Protein AF-A0A7X5IW02-F1 (afdb_monomer)

Radius of gyration: 23.58 Å; Cα contacts (8 Å, |Δi|>4): 132; chains: 1; bounding box: 41×39×92 Å

Structure (mmCIF, N/CA/C/O backbone):
data_AF-A0A7X5IW02-F1
#
_entry.id   AF-A0A7X5IW02-F1
#
loop_
_atom_site.group_PDB
_atom_sit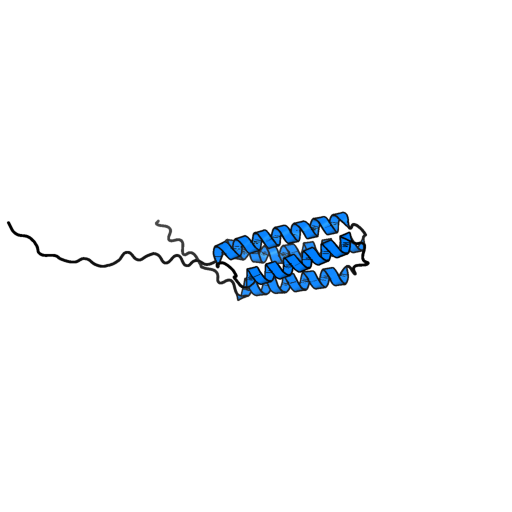e.id
_atom_site.type_symbol
_atom_site.label_atom_id
_atom_site.label_alt_id
_atom_site.label_comp_id
_atom_site.label_asym_id
_atom_site.label_entity_id
_atom_site.label_seq_id
_atom_site.pdbx_PDB_ins_code
_atom_site.Cartn_x
_atom_site.Cartn_y
_atom_site.Cartn_z
_atom_site.occupancy
_atom_site.B_iso_or_equiv
_atom_site.auth_seq_id
_atom_site.auth_comp_id
_atom_site.auth_asym_id
_atom_site.auth_atom_id
_atom_site.pdbx_PDB_model_num
ATOM 1 N N . MET A 1 1 ? -19.967 -9.561 74.157 1.00 39.22 1 MET A N 1
ATOM 2 C CA . MET A 1 1 ? -21.067 -10.229 73.426 1.00 39.22 1 MET A CA 1
ATOM 3 C C . MET A 1 1 ? -21.814 -9.209 72.571 1.00 39.22 1 MET A C 1
ATOM 5 O O . MET A 1 1 ? -22.031 -8.114 73.063 1.00 39.22 1 MET A O 1
ATOM 9 N N . GLY A 1 2 ? -22.220 -9.592 71.350 1.00 41.41 2 GLY A N 1
ATOM 10 C CA . GLY A 1 2 ? -23.232 -8.911 70.510 1.00 41.41 2 GLY A CA 1
ATOM 11 C C . GLY A 1 2 ? -22.7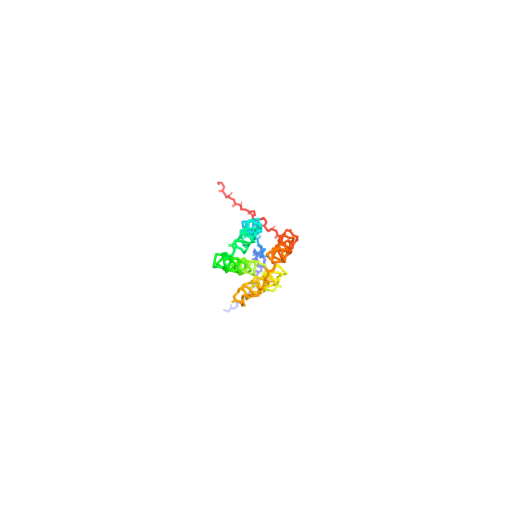00 -7.744 69.666 1.00 41.41 2 GLY A C 1
ATOM 12 O O . GLY A 1 2 ? -22.571 -6.642 70.170 1.00 41.41 2 GLY A O 1
ATOM 13 N N . GLN A 1 3 ? -22.176 -7.945 68.453 1.00 35.84 3 GLN A N 1
ATOM 14 C CA . GLN A 1 3 ? -22.863 -8.134 67.157 1.00 35.84 3 GLN A CA 1
ATOM 15 C C . GLN A 1 3 ? -23.890 -7.057 66.736 1.00 35.84 3 GLN A C 1
ATOM 17 O O . GLN A 1 3 ? -24.976 -6.975 67.291 1.00 35.84 3 GLN A O 1
ATOM 22 N N . SER A 1 4 ? -23.543 -6.404 65.613 1.00 38.25 4 SER A N 1
ATOM 23 C CA . SER A 1 4 ? -24.375 -6.014 64.456 1.00 38.25 4 SER A CA 1
ATOM 24 C C . SER A 1 4 ? -25.567 -5.071 64.639 1.00 38.25 4 SER A C 1
ATOM 26 O O . SER A 1 4 ? -26.572 -5.471 65.207 1.00 38.25 4 SER A O 1
ATOM 28 N N . LYS A 1 5 ? -25.574 -3.966 63.867 1.00 40.19 5 LYS A N 1
ATOM 29 C CA . LYS A 1 5 ? -26.400 -3.861 62.640 1.00 40.19 5 LYS A CA 1
ATOM 30 C C . LYS A 1 5 ? -25.779 -2.930 61.587 1.00 40.19 5 LYS A C 1
ATOM 32 O O . LYS A 1 5 ? -25.183 -1.905 61.887 1.00 40.19 5 LYS A O 1
ATOM 37 N N . LYS A 1 6 ? -25.934 -3.377 60.339 1.00 50.75 6 LYS A N 1
ATOM 38 C CA . LYS A 1 6 ? -25.425 -2.857 59.067 1.00 50.75 6 LYS A CA 1
ATOM 39 C C . LYS A 1 6 ? -26.186 -1.610 58.600 1.00 50.75 6 LYS A C 1
ATOM 41 O O . LYS A 1 6 ? -27.404 -1.569 58.722 1.00 50.75 6 LYS A O 1
ATOM 46 N N . SER A 1 7 ? -25.493 -0.712 57.907 1.00 39.56 7 SER A N 1
ATOM 47 C CA . SER A 1 7 ? -26.029 0.062 56.777 1.00 39.56 7 SER A CA 1
ATOM 48 C C . SER A 1 7 ? -24.812 0.534 55.970 1.00 39.56 7 SER A C 1
ATOM 50 O O . SER A 1 7 ? -23.960 1.235 56.493 1.00 39.56 7 SER A O 1
ATOM 52 N N . GLY A 1 8 ? -24.527 0.029 54.773 1.00 45.28 8 GLY A N 1
ATOM 53 C CA . GLY A 1 8 ? -25.436 0.073 53.638 1.00 45.28 8 GLY A CA 1
ATOM 54 C C . GLY A 1 8 ? -25.166 1.328 52.805 1.00 45.28 8 GLY A C 1
ATOM 55 O O . GLY A 1 8 ? -26.059 2.145 52.641 1.00 45.28 8 GLY A O 1
ATOM 56 N N . LYS A 1 9 ? -23.949 1.490 52.266 1.00 47.47 9 LYS A N 1
ATOM 57 C CA . LYS A 1 9 ? -23.706 2.387 51.126 1.00 47.47 9 LYS A CA 1
ATOM 58 C C . LYS A 1 9 ? -23.169 1.572 49.957 1.00 47.47 9 LYS A C 1
ATOM 60 O O . LYS A 1 9 ? -21.974 1.352 49.807 1.00 47.47 9 LYS A O 1
ATOM 65 N N . ARG A 1 10 ? -24.123 1.055 49.180 1.00 44.03 10 ARG A N 1
ATOM 66 C CA . ARG A 1 10 ? -23.941 0.729 47.765 1.00 44.03 10 ARG A CA 1
ATOM 67 C C . ARG A 1 10 ? -23.949 2.040 46.979 1.00 44.03 10 ARG A C 1
ATOM 69 O O . ARG A 1 10 ? -24.698 2.945 47.332 1.00 44.03 10 ARG A O 1
ATOM 76 N N . GLY A 1 11 ? -23.203 2.064 45.882 1.00 37.41 11 GLY A N 1
ATOM 77 C CA . GLY A 1 11 ? -23.214 3.142 44.895 1.00 37.41 11 GLY A CA 1
ATOM 78 C C . GLY A 1 11 ? -22.017 4.065 45.092 1.00 37.41 11 GLY A C 1
ATOM 79 O O . GLY A 1 11 ? -21.870 4.667 46.143 1.00 37.41 11 GLY A O 1
ATOM 80 N N . SER A 1 12 ? -21.094 4.201 44.154 1.00 39.12 12 SER A N 1
ATOM 81 C CA . SER A 1 12 ? -21.095 3.759 42.764 1.00 39.12 12 SER A CA 1
ATOM 82 C C . SER A 1 12 ? -19.659 3.909 42.281 1.00 39.12 12 SER A C 1
ATOM 84 O O . SER A 1 12 ? -19.201 5.028 42.059 1.00 39.12 12 SER A O 1
ATOM 86 N N . ILE A 1 13 ? -18.941 2.796 42.129 1.00 43.91 13 ILE A N 1
ATOM 87 C CA . ILE A 1 13 ? -17.766 2.778 41.260 1.00 43.91 13 ILE A CA 1
ATOM 88 C C . ILE A 1 13 ? -18.360 2.813 39.856 1.00 43.91 13 ILE A C 1
ATOM 90 O O . ILE A 1 13 ? -18.701 1.781 39.283 1.00 43.91 13 ILE A O 1
ATOM 94 N N . LEU A 1 14 ? -18.609 4.023 39.353 1.00 40.47 14 LEU A N 1
ATOM 95 C CA . LEU A 1 14 ? -18.754 4.235 37.926 1.00 40.47 14 LEU A CA 1
ATOM 96 C C . LEU A 1 14 ? -17.405 3.821 37.343 1.00 40.47 14 LEU A C 1
ATOM 98 O O . LEU A 1 14 ? -16.458 4.605 37.348 1.00 40.47 14 LEU A O 1
ATOM 102 N N . LEU A 1 15 ? -17.309 2.557 36.910 1.00 42.66 15 LEU A N 1
ATOM 103 C CA . LEU A 1 15 ? -16.383 2.177 35.857 1.00 42.66 15 LEU A CA 1
ATOM 104 C C . LEU A 1 15 ? -16.586 3.248 34.789 1.00 42.66 15 LEU A C 1
ATOM 106 O O . LEU A 1 15 ? -17.641 3.291 34.150 1.00 42.66 15 LEU A O 1
ATOM 110 N N . LYS A 1 16 ? -15.613 4.154 34.656 1.00 38.22 16 LYS A N 1
ATOM 111 C CA . LYS A 1 16 ? -15.424 4.889 33.416 1.00 38.22 16 LYS A CA 1
ATOM 112 C C . LYS A 1 16 ? -15.314 3.791 32.378 1.00 38.22 16 LYS A C 1
ATOM 114 O O . LYS A 1 16 ? -14.315 3.088 32.316 1.00 38.22 16 LYS A O 1
ATOM 119 N N . LYS A 1 17 ? -16.420 3.543 31.689 1.00 42.12 17 LYS A N 1
ATOM 120 C CA . LYS A 1 17 ? -16.462 2.678 30.532 1.00 42.12 17 LYS A CA 1
ATOM 121 C C . LYS A 1 17 ? -15.624 3.448 29.527 1.00 42.12 17 LYS A C 1
ATOM 123 O O . LYS A 1 17 ? -16.127 4.383 28.916 1.00 42.12 17 LYS A O 1
ATOM 128 N N . GLU A 1 18 ? -14.323 3.173 29.517 1.00 43.06 18 GLU A N 1
ATOM 129 C CA . GLU A 1 18 ? -13.427 3.594 28.455 1.00 43.06 18 GLU A CA 1
ATOM 130 C C . GLU A 1 18 ? -14.147 3.190 27.176 1.00 43.06 18 GLU A C 1
ATOM 132 O O . GLU A 1 18 ? -14.478 2.018 26.978 1.00 43.06 18 GLU A O 1
ATOM 137 N N . TRP A 1 19 ? -14.565 4.173 26.387 1.00 46.88 19 TRP A N 1
ATOM 138 C CA . TRP A 1 19 ? -15.088 3.889 25.065 1.00 46.88 19 TRP A CA 1
ATOM 139 C C . TRP A 1 19 ? -13.878 3.437 24.257 1.00 46.88 19 TRP A C 1
ATOM 141 O O . TRP A 1 19 ? -13.161 4.263 23.704 1.00 46.88 19 TRP A O 1
ATOM 151 N N . ALA A 1 20 ? -13.595 2.133 24.306 1.00 57.53 20 ALA A N 1
ATOM 152 C CA . ALA A 1 20 ? -12.613 1.494 23.452 1.00 57.53 20 ALA A CA 1
ATOM 153 C C . ALA A 1 20 ? -13.063 1.737 22.010 1.00 57.53 20 ALA A C 1
ATOM 155 O O . ALA A 1 20 ? -14.148 1.314 21.610 1.00 57.53 20 ALA A O 1
ATOM 156 N N . GLY A 1 21 ? -12.284 2.547 21.313 1.00 67.06 21 GLY A N 1
ATOM 157 C CA . GLY A 1 21 ? -12.556 3.046 19.979 1.00 67.06 21 GLY A CA 1
ATOM 158 C C . GLY A 1 21 ? -11.431 3.991 19.588 1.00 67.06 21 GLY A C 1
ATOM 159 O O . GLY A 1 21 ? -10.784 4.605 20.445 1.00 67.06 21 GLY A O 1
ATOM 160 N N . MET A 1 22 ? -11.165 4.067 18.298 1.00 81.56 22 MET A N 1
ATOM 161 C CA . MET A 1 22 ? -10.013 4.742 17.729 1.00 81.56 22 MET A CA 1
ATOM 162 C C . MET A 1 22 ? -10.018 6.243 18.013 1.00 81.56 22 MET A C 1
ATOM 164 O O . MET A 1 22 ? -11.005 6.953 17.788 1.00 81.56 22 MET A O 1
ATOM 168 N N . ARG A 1 23 ? -8.868 6.741 18.486 1.00 83.31 23 ARG A N 1
ATOM 169 C CA . ARG A 1 23 ? -8.665 8.170 18.746 1.00 83.31 23 ARG A CA 1
ATOM 170 C C . ARG A 1 23 ? -8.635 8.948 17.432 1.00 83.31 23 ARG A C 1
ATOM 172 O O . ARG A 1 23 ? -8.206 8.427 16.403 1.00 83.31 23 ARG A O 1
ATOM 179 N N . ALA A 1 24 ? -8.997 10.231 17.486 1.00 81.50 24 ALA A N 1
ATOM 180 C CA . ALA A 1 24 ? -8.983 11.122 16.321 1.00 81.50 24 ALA A CA 1
ATOM 181 C C . ALA A 1 24 ? -7.626 11.147 15.595 1.00 81.50 24 ALA A C 1
ATOM 183 O O . ALA A 1 24 ? -7.587 11.081 14.373 1.00 81.50 24 ALA A O 1
ATOM 184 N N . GLU A 1 25 ? -6.524 11.159 16.347 1.00 83.62 25 GLU A N 1
ATOM 185 C CA . GLU A 1 25 ? -5.167 11.128 15.789 1.00 83.62 25 GLU A CA 1
ATOM 186 C C . GLU A 1 25 ? -4.877 9.834 15.015 1.00 83.62 25 GLU A C 1
ATOM 188 O O . GLU A 1 25 ? -4.323 9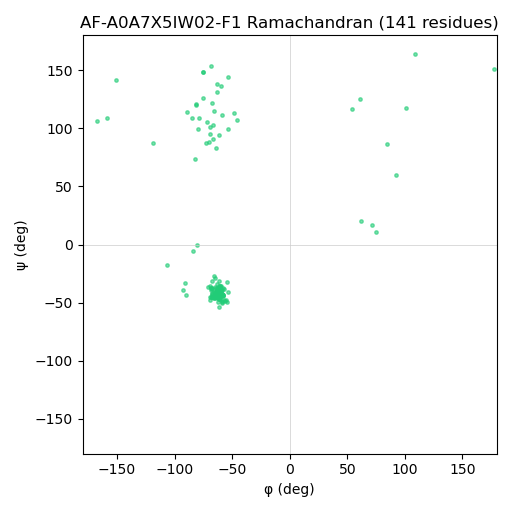.866 13.925 1.00 83.62 25 GLU A O 1
ATOM 193 N N . GLN A 1 26 ? -5.304 8.682 15.539 1.00 86.44 26 GLN A N 1
ATOM 194 C CA . GLN A 1 26 ? -5.118 7.401 14.855 1.00 86.44 26 GLN A CA 1
ATOM 195 C C . GLN A 1 26 ? -5.979 7.338 13.587 1.00 86.44 26 GLN A C 1
ATOM 197 O O . GLN A 1 26 ? -5.534 6.821 12.565 1.00 86.44 26 GLN A O 1
ATOM 202 N N . LYS A 1 27 ? -7.202 7.890 13.626 1.00 86.88 27 LYS A N 1
ATOM 203 C CA . LYS A 1 27 ? -8.041 8.028 12.427 1.00 86.88 27 LYS A CA 1
ATOM 204 C C . LYS A 1 27 ? -7.367 8.898 11.370 1.00 86.88 27 LYS A C 1
ATOM 206 O O . LYS A 1 27 ? -7.293 8.479 10.221 1.00 86.88 27 LYS A O 1
ATOM 211 N N . LYS A 1 28 ? -6.797 10.032 11.773 1.00 88.00 28 LYS A N 1
ATOM 212 C CA . LYS A 1 28 ? -6.030 10.903 10.880 1.00 88.00 28 LYS A CA 1
ATOM 213 C C . LYS A 1 28 ? -4.850 10.167 10.240 1.00 88.00 28 LYS A C 1
ATOM 215 O O . LYS A 1 28 ? -4.682 10.248 9.033 1.00 88.00 28 LYS A O 1
ATOM 220 N N . GLN A 1 29 ? -4.104 9.369 11.007 1.00 89.56 29 GLN A N 1
ATOM 221 C CA . GLN A 1 29 ? -3.015 8.538 10.470 1.00 89.56 29 GLN A CA 1
ATOM 222 C C . GLN A 1 29 ? -3.501 7.520 9.425 1.00 89.56 29 GLN A C 1
ATOM 224 O O . GLN A 1 29 ? -2.799 7.252 8.453 1.00 89.56 29 GLN A O 1
ATOM 229 N N . ALA A 1 30 ? -4.700 6.958 9.599 1.00 89.69 30 ALA A N 1
ATOM 230 C CA . ALA A 1 30 ? -5.296 6.040 8.629 1.00 89.69 30 ALA A CA 1
ATOM 231 C C . ALA A 1 30 ? -5.740 6.743 7.335 1.00 89.69 30 ALA A C 1
ATOM 233 O O . ALA A 1 30 ? -5.610 6.175 6.252 1.00 89.69 30 ALA A O 1
ATOM 234 N N . GLU A 1 31 ? -6.243 7.972 7.442 1.00 89.81 31 GLU A N 1
ATOM 235 C CA . GLU A 1 31 ? -6.611 8.813 6.296 1.00 89.81 31 GLU A CA 1
ATOM 236 C C . GLU A 1 31 ? -5.360 9.278 5.531 1.00 89.81 31 GLU A C 1
ATOM 238 O O . GLU A 1 31 ? -5.272 9.080 4.322 1.00 89.81 31 GLU A O 1
ATOM 243 N N . GLU A 1 32 ? -4.341 9.778 6.236 1.00 90.88 32 GLU A N 1
ATOM 244 C CA . GLU A 1 32 ? -3.057 10.197 5.650 1.00 90.88 32 GLU A CA 1
ATOM 245 C C . GLU A 1 32 ? -2.320 9.038 4.971 1.00 90.88 32 GLU A C 1
ATOM 247 O O . GLU A 1 32 ? -1.691 9.220 3.929 1.00 90.88 32 GLU A O 1
ATOM 252 N N . PHE A 1 33 ? -2.418 7.827 5.526 1.00 91.81 33 PHE A N 1
ATOM 253 C CA . PHE A 1 33 ? -1.902 6.628 4.874 1.00 91.81 33 PHE A CA 1
ATOM 254 C C . PHE A 1 33 ? -2.540 6.422 3.497 1.00 91.81 33 PHE A C 1
ATOM 256 O O . PHE A 1 33 ? -1.836 6.100 2.539 1.00 91.81 33 PHE A O 1
ATOM 263 N N . ALA A 1 34 ? -3.860 6.608 3.391 1.00 89.19 34 ALA A N 1
ATOM 264 C CA . ALA A 1 34 ? -4.561 6.424 2.131 1.00 89.19 34 ALA A CA 1
ATOM 265 C C . ALA A 1 34 ? -4.123 7.463 1.085 1.00 89.19 34 ALA A C 1
ATOM 267 O O . ALA A 1 34 ? -3.894 7.110 -0.068 1.00 89.19 34 ALA A O 1
ATOM 268 N N . GLU A 1 35 ? -3.937 8.718 1.497 1.00 89.56 35 GLU A N 1
ATOM 269 C CA . GLU A 1 35 ? -3.452 9.794 0.623 1.00 89.56 35 GLU A CA 1
ATOM 270 C C . GLU A 1 35 ? -2.006 9.563 0.161 1.00 89.56 35 GLU A C 1
ATOM 272 O O . GLU A 1 35 ? -1.696 9.686 -1.025 1.00 89.56 35 GLU A O 1
ATOM 277 N N . LEU A 1 36 ? -1.111 9.173 1.076 1.00 93.06 36 LEU A N 1
ATOM 278 C CA . LEU A 1 36 ? 0.292 8.908 0.753 1.00 93.06 36 LEU A CA 1
ATOM 279 C C . LEU A 1 36 ? 0.436 7.753 -0.245 1.00 93.06 36 LEU A C 1
ATOM 281 O O . LEU A 1 36 ? 1.234 7.825 -1.180 1.00 93.06 36 LEU A O 1
ATOM 285 N N . MET A 1 37 ? -0.337 6.684 -0.052 1.00 91.88 37 MET A N 1
ATOM 286 C CA . MET A 1 37 ? -0.247 5.487 -0.887 1.00 91.88 37 MET A CA 1
ATOM 287 C C . MET A 1 37 ? -0.666 5.732 -2.336 1.00 91.88 37 MET A C 1
ATOM 289 O O . MET A 1 37 ? -0.140 5.064 -3.221 1.00 91.88 37 MET A O 1
ATOM 293 N N . GLU A 1 38 ? -1.538 6.706 -2.606 1.00 90.75 38 GLU A N 1
ATOM 294 C CA . GLU A 1 38 ? -1.909 7.067 -3.978 1.00 90.75 38 GLU A CA 1
ATOM 295 C C . GLU A 1 38 ? -0.691 7.567 -4.771 1.00 90.75 38 GLU A C 1
ATOM 297 O O . GLU A 1 38 ? -0.457 7.135 -5.904 1.00 90.75 38 GLU A O 1
ATOM 302 N N . ALA A 1 39 ? 0.134 8.418 -4.152 1.00 93.00 39 ALA A N 1
ATOM 303 C CA . ALA A 1 39 ? 1.375 8.893 -4.756 1.00 93.00 39 ALA A CA 1
ATOM 304 C C . ALA A 1 39 ? 2.381 7.747 -4.951 1.00 93.00 39 ALA A C 1
ATOM 306 O O . ALA A 1 39 ? 2.969 7.612 -6.025 1.00 93.00 39 ALA A O 1
ATOM 307 N N . VAL A 1 40 ? 2.524 6.874 -3.949 1.00 94.81 40 VAL A N 1
ATOM 308 C CA . VAL A 1 40 ? 3.427 5.714 -4.022 1.00 94.81 40 VAL A CA 1
ATOM 309 C C . VAL A 1 40 ? 3.003 4.736 -5.126 1.00 94.81 40 VAL A C 1
ATOM 311 O O . VAL A 1 40 ? 3.854 4.195 -5.829 1.00 94.81 40 VAL A O 1
ATOM 314 N N . HIS A 1 41 ? 1.703 4.519 -5.346 1.00 94.38 41 HIS A N 1
ATOM 315 C CA . HIS A 1 41 ? 1.214 3.658 -6.435 1.00 94.38 41 HIS A CA 1
ATOM 316 C C . HIS A 1 41 ? 1.569 4.206 -7.815 1.00 94.38 41 HIS A C 1
ATOM 318 O O . HIS A 1 41 ? 1.913 3.430 -8.711 1.00 94.38 41 HIS A O 1
ATOM 324 N N . ASP A 1 42 ? 1.517 5.525 -7.992 1.00 94.50 42 ASP A N 1
ATOM 325 C CA . ASP A 1 42 ? 1.956 6.173 -9.229 1.00 94.50 42 ASP A CA 1
ATOM 326 C C . ASP A 1 42 ? 3.479 6.053 -9.422 1.00 94.50 42 ASP A C 1
ATOM 328 O O . ASP A 1 42 ? 3.946 5.795 -10.533 1.00 94.50 42 ASP A O 1
ATOM 332 N N . GLU A 1 43 ? 4.269 6.148 -8.348 1.00 95.94 43 GLU A N 1
ATOM 333 C CA . GLU A 1 43 ? 5.717 5.901 -8.397 1.00 95.94 43 GLU A CA 1
ATOM 334 C C . GLU A 1 43 ? 6.055 4.448 -8.752 1.00 95.94 43 GLU A C 1
ATOM 336 O O . GLU A 1 43 ? 6.901 4.218 -9.618 1.00 95.94 43 GLU A O 1
ATOM 341 N N . ILE A 1 44 ? 5.350 3.468 -8.174 1.00 95.06 44 ILE A N 1
ATOM 342 C CA . ILE A 1 44 ? 5.486 2.046 -8.533 1.00 95.06 44 ILE A CA 1
ATOM 343 C C . ILE A 1 44 ? 5.214 1.858 -10.024 1.00 95.06 44 ILE A C 1
ATOM 345 O O . ILE A 1 44 ? 5.991 1.211 -10.726 1.00 95.06 44 ILE A O 1
ATOM 349 N N . ARG A 1 45 ? 4.127 2.449 -10.529 1.00 94.88 45 ARG A N 1
ATOM 350 C CA . ARG A 1 45 ? 3.776 2.371 -11.947 1.00 94.88 45 ARG A CA 1
ATOM 351 C C . ARG A 1 45 ? 4.894 2.935 -12.829 1.00 94.88 45 ARG A C 1
ATOM 353 O O . ARG A 1 45 ? 5.301 2.265 -13.776 1.00 94.88 45 ARG A O 1
ATOM 360 N N . LYS A 1 46 ? 5.406 4.128 -12.511 1.00 95.44 46 LYS A N 1
ATOM 361 C CA . LYS A 1 46 ? 6.502 4.767 -13.260 1.00 95.44 46 LYS A CA 1
ATOM 362 C C . LYS A 1 46 ? 7.778 3.932 -13.230 1.00 95.44 46 LYS A C 1
ATOM 364 O O . LYS A 1 46 ? 8.420 3.789 -14.267 1.00 95.44 46 LYS A O 1
ATOM 369 N N . ALA A 1 47 ? 8.127 3.359 -12.080 1.00 95.00 47 ALA A N 1
ATOM 370 C CA . ALA A 1 47 ? 9.293 2.494 -11.942 1.00 95.00 47 ALA A CA 1
ATOM 371 C C . ALA A 1 47 ? 9.178 1.251 -12.843 1.00 95.00 47 ALA A C 1
ATOM 373 O O . ALA A 1 47 ? 10.115 0.932 -13.573 1.00 95.00 47 ALA A O 1
ATOM 374 N N . ILE A 1 48 ? 8.002 0.610 -12.892 1.00 92.94 48 ILE A N 1
ATOM 375 C CA . ILE A 1 48 ? 7.748 -0.531 -13.790 1.00 92.94 48 ILE A CA 1
ATOM 376 C C . ILE A 1 48 ? 7.843 -0.104 -15.264 1.00 92.94 48 ILE A C 1
ATOM 378 O O . ILE A 1 48 ? 8.494 -0.787 -16.053 1.00 92.94 48 ILE A O 1
ATOM 382 N N . GLU A 1 49 ? 7.238 1.027 -15.644 1.00 92.38 49 GLU A N 1
ATOM 383 C CA . GLU A 1 49 ? 7.287 1.561 -17.018 1.00 92.38 49 GLU A CA 1
ATOM 384 C C . GLU A 1 49 ? 8.723 1.892 -17.470 1.00 92.38 49 GLU A C 1
ATOM 386 O O . GLU A 1 49 ? 9.053 1.752 -18.648 1.00 92.38 49 GLU A O 1
ATOM 391 N N . GLN A 1 50 ? 9.589 2.291 -16.536 1.00 93.38 50 GLN A N 1
ATOM 392 C CA . GLN A 1 50 ? 11.009 2.571 -16.775 1.00 93.38 50 GLN A CA 1
ATOM 393 C C . GLN A 1 50 ? 11.893 1.313 -16.728 1.00 93.38 50 GLN A C 1
ATOM 395 O O . GLN A 1 50 ? 13.086 1.393 -17.020 1.00 93.38 50 GLN A O 1
ATOM 400 N N . GLY A 1 51 ? 11.328 0.155 -16.374 1.00 91.19 51 GLY A N 1
ATOM 401 C CA . GLY A 1 51 ? 12.070 -1.091 -16.184 1.00 91.19 51 GLY A CA 1
ATOM 402 C C . GLY A 1 51 ? 12.889 -1.141 -14.889 1.00 91.19 51 GLY A C 1
ATOM 403 O O . GLY A 1 51 ? 13.686 -2.063 -14.714 1.00 91.19 51 GLY A O 1
ATOM 404 N N . ASP A 1 52 ? 12.695 -0.192 -13.971 1.00 94.19 52 ASP A N 1
ATOM 405 C CA . ASP A 1 52 ? 13.321 -0.187 -12.648 1.00 94.19 52 ASP A CA 1
ATOM 406 C C . ASP A 1 52 ? 12.543 -1.087 -11.676 1.00 94.19 52 ASP A C 1
ATOM 408 O O . ASP A 1 52 ? 11.802 -0.652 -10.788 1.00 94.19 52 ASP A O 1
ATOM 412 N N . ILE A 1 53 ? 12.704 -2.393 -11.883 1.00 92.75 53 ILE A N 1
ATOM 413 C CA . ILE A 1 53 ? 12.023 -3.426 -11.099 1.00 92.75 53 ILE A CA 1
ATOM 414 C C . ILE A 1 53 ? 12.443 -3.389 -9.625 1.00 92.75 53 ILE A C 1
ATOM 416 O O . ILE A 1 53 ? 11.614 -3.638 -8.752 1.00 92.75 53 ILE A O 1
ATOM 420 N N . MET A 1 54 ? 13.698 -3.038 -9.336 1.00 94.00 54 MET A N 1
ATOM 421 C CA . MET A 1 54 ? 14.224 -2.984 -7.970 1.00 94.00 54 MET A CA 1
ATOM 422 C C . MET A 1 54 ? 13.543 -1.884 -7.151 1.00 94.00 54 MET A C 1
ATOM 424 O O . MET A 1 54 ? 13.099 -2.135 -6.026 1.00 94.00 54 MET A O 1
ATOM 428 N N . SER A 1 55 ? 13.409 -0.682 -7.719 1.00 95.19 55 SER A N 1
ATOM 429 C CA . SER A 1 55 ? 12.681 0.407 -7.064 1.00 95.19 55 SER A CA 1
ATOM 430 C C . SER A 1 55 ? 11.201 0.064 -6.901 1.00 95.19 55 SER A C 1
ATOM 432 O O . SER A 1 55 ? 10.654 0.236 -5.813 1.00 95.19 55 SER A O 1
ATOM 434 N N . ALA A 1 56 ? 10.563 -0.509 -7.929 1.00 95.19 56 ALA A N 1
ATOM 435 C CA . ALA A 1 56 ? 9.166 -0.939 -7.843 1.00 95.19 56 ALA A CA 1
ATOM 436 C C . ALA A 1 56 ? 8.938 -1.968 -6.719 1.00 95.19 56 ALA A C 1
ATOM 438 O O . ALA A 1 56 ? 7.988 -1.846 -5.947 1.00 95.19 56 ALA A O 1
ATOM 439 N N . GLN A 1 57 ? 9.822 -2.960 -6.592 1.00 94.25 57 GLN A N 1
ATOM 440 C CA . GLN A 1 57 ? 9.779 -3.964 -5.527 1.00 94.25 57 GLN A CA 1
ATOM 441 C C . GLN A 1 57 ? 9.971 -3.348 -4.139 1.00 94.25 57 GLN A C 1
ATOM 443 O O . GLN A 1 57 ? 9.221 -3.680 -3.224 1.00 94.25 57 GLN A O 1
ATOM 448 N N . THR A 1 58 ? 10.919 -2.420 -3.995 1.00 96.69 58 THR A N 1
ATOM 449 C CA . THR A 1 58 ? 11.178 -1.725 -2.723 1.00 96.69 58 THR A CA 1
ATOM 450 C C . THR A 1 58 ? 9.951 -0.932 -2.271 1.00 96.69 58 THR A C 1
ATOM 452 O O . THR A 1 58 ? 9.511 -1.058 -1.129 1.00 96.69 58 THR A O 1
ATOM 455 N N . LEU A 1 59 ? 9.338 -0.177 -3.187 1.00 96.69 59 LEU A N 1
ATOM 456 C CA . LEU A 1 59 ? 8.121 0.584 -2.902 1.00 96.69 59 LEU A CA 1
ATOM 457 C C . LEU A 1 59 ? 6.948 -0.335 -2.527 1.00 96.69 59 LEU A C 1
ATOM 459 O O . LEU A 1 59 ? 6.206 -0.031 -1.596 1.00 96.69 59 LEU A O 1
ATOM 463 N N . LEU A 1 60 ? 6.800 -1.487 -3.192 1.00 96.19 60 LEU A N 1
ATOM 464 C CA . LEU A 1 60 ? 5.786 -2.487 -2.839 1.00 96.19 60 LEU A CA 1
ATOM 465 C C . LEU A 1 60 ? 6.019 -3.081 -1.440 1.00 96.19 60 LEU A C 1
ATOM 467 O O . LEU A 1 60 ? 5.067 -3.236 -0.675 1.00 96.19 60 LEU A O 1
ATOM 471 N N . GLU A 1 61 ? 7.263 -3.385 -1.068 1.00 95.81 61 GLU A N 1
ATOM 472 C CA . GLU A 1 61 ? 7.583 -3.850 0.287 1.00 95.81 61 GLU A CA 1
ATOM 473 C C . GLU A 1 61 ? 7.211 -2.805 1.344 1.00 95.81 61 GLU A C 1
ATOM 475 O O . GLU A 1 61 ? 6.634 -3.142 2.382 1.00 95.81 61 GLU A O 1
ATOM 480 N N . ASP A 1 62 ? 7.497 -1.532 1.081 1.00 95.00 62 ASP A N 1
ATOM 481 C CA . ASP A 1 62 ? 7.163 -0.442 1.995 1.00 95.00 62 ASP A CA 1
ATOM 482 C C . ASP A 1 62 ? 5.647 -0.206 2.075 1.00 95.00 62 ASP A C 1
ATOM 484 O O . ASP A 1 62 ? 5.118 -0.005 3.175 1.00 95.00 62 ASP A O 1
ATOM 488 N N . CYS A 1 63 ? 4.916 -0.365 0.962 1.00 94.94 63 CYS A N 1
ATOM 489 C CA . CYS A 1 63 ? 3.453 -0.406 0.966 1.00 94.94 63 CYS A CA 1
ATOM 490 C C . CYS A 1 63 ? 2.915 -1.478 1.917 1.00 94.94 63 CYS A C 1
ATOM 492 O O . CYS A 1 63 ? 2.010 -1.210 2.713 1.00 94.94 63 CYS A O 1
ATOM 494 N N . GLN A 1 64 ? 3.469 -2.689 1.843 1.00 94.44 64 GLN A N 1
ATOM 495 C CA . GLN A 1 64 ? 3.014 -3.812 2.656 1.00 94.44 64 GLN A CA 1
ATOM 496 C C . GLN A 1 64 ? 3.326 -3.597 4.141 1.00 94.44 64 GLN A C 1
ATOM 498 O O . GLN A 1 64 ? 2.450 -3.781 4.987 1.00 94.44 64 GLN A O 1
ATOM 503 N N . LYS A 1 65 ? 4.544 -3.145 4.471 1.00 96.44 65 LYS A N 1
ATOM 504 C CA . LYS A 1 65 ? 4.932 -2.810 5.854 1.00 96.44 65 LYS A CA 1
ATOM 505 C C . LYS A 1 65 ? 4.008 -1.746 6.444 1.00 96.44 65 LYS A C 1
ATOM 507 O O . LYS A 1 65 ? 3.555 -1.891 7.580 1.00 96.44 65 LYS A O 1
ATOM 512 N N . GLY A 1 66 ? 3.702 -0.707 5.667 1.00 94.69 66 GLY A N 1
ATOM 513 C CA . GLY A 1 66 ? 2.787 0.353 6.075 1.00 94.69 66 GLY A CA 1
ATOM 514 C C . GLY A 1 66 ? 1.367 -0.162 6.326 1.00 94.69 66 GLY A C 1
ATOM 515 O O . GLY A 1 66 ? 0.788 0.132 7.371 1.00 94.69 66 GLY A O 1
ATOM 516 N N . ALA A 1 67 ? 0.827 -0.987 5.425 1.00 94.56 67 ALA A N 1
ATOM 517 C CA . ALA A 1 67 ? -0.505 -1.572 5.586 1.00 94.56 67 ALA A CA 1
ATOM 518 C C . ALA A 1 67 ? -0.602 -2.499 6.810 1.00 94.56 67 ALA A C 1
ATOM 520 O O . ALA A 1 67 ? -1.582 -2.434 7.552 1.00 94.56 67 ALA A O 1
ATOM 521 N N . ILE A 1 68 ? 0.433 -3.304 7.076 1.00 95.31 68 ILE A N 1
ATOM 522 C CA . ILE A 1 68 ? 0.521 -4.148 8.279 1.00 95.31 68 ILE A CA 1
ATOM 523 C C . ILE A 1 68 ? 0.563 -3.285 9.546 1.00 95.31 68 ILE A C 1
ATOM 525 O O . ILE A 1 68 ? -0.125 -3.580 10.526 1.00 95.31 68 ILE A O 1
ATOM 529 N N . ALA A 1 69 ? 1.360 -2.213 9.555 1.00 95.44 69 ALA A N 1
ATOM 530 C CA . ALA A 1 69 ? 1.429 -1.298 10.691 1.00 95.44 69 ALA A CA 1
ATOM 531 C C . ALA A 1 69 ? 0.071 -0.630 10.960 1.00 95.44 69 ALA A C 1
ATOM 533 O O . ALA A 1 69 ? -0.364 -0.571 12.114 1.00 95.44 69 ALA A O 1
ATOM 534 N N . LEU A 1 70 ? -0.622 -0.202 9.899 1.00 94.25 70 LEU A N 1
ATOM 535 C CA . LEU A 1 70 ? -1.952 0.387 9.997 1.00 94.25 70 LEU A CA 1
ATOM 536 C C . LEU A 1 70 ? -2.987 -0.619 10.516 1.00 94.25 70 LEU A C 1
ATOM 538 O O . LEU A 1 70 ? -3.748 -0.295 11.426 1.00 94.25 70 LEU A O 1
ATOM 542 N N . GLY A 1 71 ? -2.977 -1.850 9.998 1.00 93.56 71 GLY A N 1
ATOM 543 C CA . GLY A 1 71 ? -3.873 -2.921 10.436 1.00 93.56 71 GLY A CA 1
ATOM 544 C C . GLY A 1 71 ? -3.707 -3.220 11.923 1.00 93.56 71 GLY A C 1
ATOM 545 O O . GLY A 1 71 ? -4.677 -3.162 12.671 1.00 93.56 71 GLY A O 1
ATOM 546 N N . ASN A 1 72 ? -2.463 -3.395 12.378 1.00 93.62 72 ASN A N 1
ATOM 547 C CA . ASN A 1 72 ? -2.147 -3.601 13.794 1.00 93.62 72 ASN A CA 1
ATOM 548 C C . ASN A 1 72 ? -2.599 -2.435 14.685 1.00 93.62 72 ASN A C 1
ATOM 550 O O . ASN A 1 72 ? -2.972 -2.638 15.841 1.00 93.62 72 ASN A O 1
ATOM 554 N N . MET A 1 73 ? -2.512 -1.197 14.192 1.00 92.75 73 MET A N 1
ATOM 555 C CA . MET A 1 73 ? -2.977 -0.025 14.930 1.00 92.75 73 MET A CA 1
ATOM 556 C C . MET A 1 73 ? -4.504 -0.020 15.060 1.0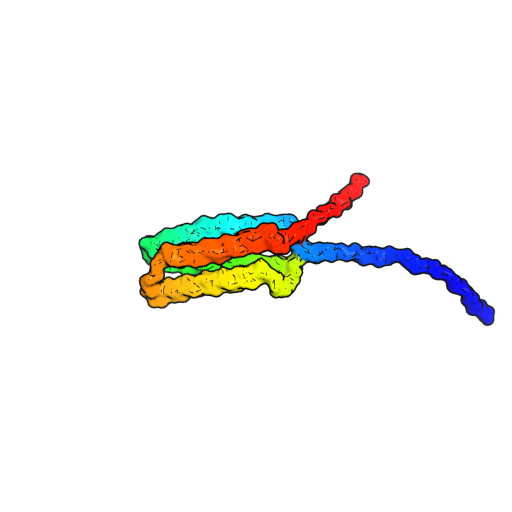0 92.75 73 MET A C 1
ATOM 558 O O . MET A 1 73 ? -5.010 0.227 16.155 1.00 92.75 73 MET A O 1
A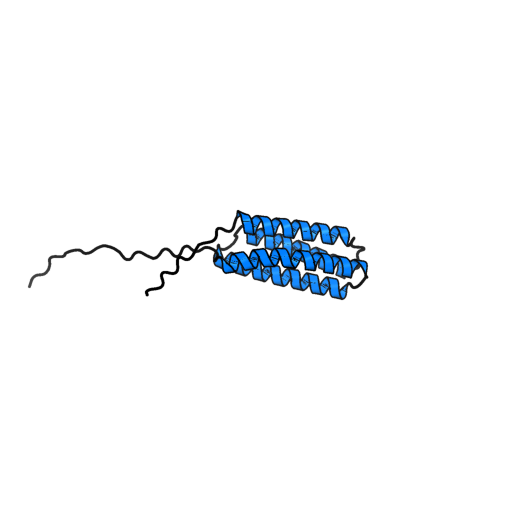TOM 562 N N . ILE A 1 74 ? -5.222 -0.308 13.970 1.00 90.06 74 ILE A N 1
ATOM 563 C CA . ILE A 1 74 ? -6.689 -0.377 13.950 1.00 90.06 74 ILE A CA 1
ATOM 564 C C . ILE A 1 74 ? -7.181 -1.522 14.834 1.00 90.06 74 ILE A C 1
ATOM 566 O O . ILE A 1 74 ? -8.067 -1.319 15.656 1.00 90.06 74 ILE A O 1
ATOM 570 N N . GLU A 1 75 ? -6.573 -2.700 14.734 1.00 90.75 75 GLU A N 1
ATOM 571 C CA . GLU A 1 75 ? -6.941 -3.872 15.529 1.00 90.75 75 GLU A CA 1
ATOM 572 C C . GLU A 1 75 ? -6.800 -3.616 17.036 1.00 90.75 75 GLU A C 1
ATOM 574 O O . GLU A 1 75 ? -7.674 -3.968 17.825 1.00 90.75 75 GLU A O 1
ATOM 579 N N . LYS A 1 76 ? -5.737 -2.914 17.451 1.00 89.75 76 LYS A N 1
ATOM 580 C CA . LYS A 1 76 ? -5.549 -2.499 18.852 1.00 89.75 76 LYS A CA 1
ATOM 581 C C . LYS A 1 76 ? -6.605 -1.505 19.334 1.00 89.75 76 LYS A C 1
ATOM 583 O O . LYS A 1 76 ? -6.855 -1.439 20.536 1.00 89.75 76 LYS A O 1
ATOM 588 N N . ALA A 1 77 ? -7.157 -0.696 18.433 1.00 87.06 77 ALA A N 1
ATOM 589 C CA . ALA A 1 77 ? -8.099 0.366 18.765 1.00 87.06 77 ALA A CA 1
ATOM 590 C C . ALA A 1 77 ? -9.564 -0.102 18.743 1.00 87.06 77 ALA A C 1
ATOM 592 O O . ALA A 1 77 ? -10.329 0.244 19.641 1.00 87.06 77 ALA A O 1
ATOM 593 N N . GLU A 1 78 ? -9.938 -0.886 17.732 1.00 85.00 78 GLU A N 1
ATOM 594 C CA . GLU A 1 78 ? -11.318 -1.301 17.444 1.00 85.00 78 GLU A CA 1
ATOM 595 C C . GLU A 1 78 ? -11.589 -2.777 17.786 1.00 85.00 78 GLU A C 1
ATOM 597 O O . GLU A 1 78 ? -12.743 -3.181 17.944 1.00 85.00 78 GLU A O 1
ATOM 602 N N . GLY A 1 79 ? -10.535 -3.581 17.943 1.00 84.62 79 GLY A N 1
ATOM 603 C CA . GLY A 1 79 ? -10.605 -5.006 18.256 1.00 84.62 79 GLY A CA 1
ATOM 604 C C . GLY A 1 79 ? -10.202 -5.923 17.098 1.00 84.62 79 GLY A C 1
ATOM 605 O O . GLY A 1 79 ? -10.139 -5.528 15.931 1.00 84.62 79 GLY A O 1
ATOM 606 N N . GLU A 1 80 ? -9.940 -7.183 17.451 1.00 83.25 80 GLU A N 1
ATOM 607 C CA . GLU A 1 80 ? -9.543 -8.242 16.520 1.00 83.25 80 GLU A CA 1
ATOM 608 C C . GLU A 1 80 ? -10.607 -8.486 15.442 1.00 83.25 80 GLU A C 1
ATOM 610 O O . GLU A 1 80 ? -11.809 -8.544 15.718 1.00 83.25 80 GLU A O 1
ATOM 615 N N . GLY A 1 81 ? -10.161 -8.638 14.193 1.00 79.88 81 GLY A N 1
ATOM 616 C CA . GLY A 1 81 ? -11.043 -8.940 13.065 1.00 79.88 81 GLY A CA 1
ATOM 617 C C . GLY A 1 81 ? -11.944 -7.783 12.623 1.00 79.88 81 GLY A C 1
ATOM 618 O O . GLY A 1 81 ? -12.923 -8.020 11.906 1.00 79.88 81 GLY A O 1
ATOM 619 N N . PHE A 1 82 ? -11.633 -6.544 13.023 1.00 89.75 82 PHE A N 1
ATOM 620 C CA . PHE A 1 82 ? -12.335 -5.354 12.545 1.00 89.75 82 PHE A CA 1
ATOM 621 C C . PHE A 1 82 ? -12.343 -5.290 11.008 1.00 89.75 82 PHE A C 1
ATOM 623 O O . PHE A 1 82 ? -11.380 -5.677 10.343 1.00 89.75 82 PHE A O 1
ATOM 630 N N . ILE A 1 83 ? -13.437 -4.798 10.419 1.00 90.56 83 ILE A N 1
ATOM 631 C CA . ILE A 1 83 ? -13.661 -4.868 8.965 1.00 90.56 83 ILE A CA 1
ATOM 632 C C . ILE A 1 83 ? -12.538 -4.206 8.154 1.00 90.56 83 ILE A C 1
ATOM 634 O O . ILE A 1 83 ? -12.110 -4.757 7.140 1.00 90.56 83 ILE A O 1
ATOM 638 N N . THR A 1 84 ? -11.995 -3.083 8.630 1.00 90.81 84 THR A N 1
ATOM 639 C CA . THR A 1 84 ? -10.881 -2.397 7.963 1.00 90.81 84 THR A CA 1
ATOM 640 C C . THR A 1 84 ? -9.586 -3.210 8.001 1.00 90.81 84 THR A C 1
ATOM 642 O O . THR A 1 84 ? -8.819 -3.152 7.045 1.00 90.81 84 THR A O 1
ATOM 645 N N . VAL A 1 85 ? -9.357 -4.022 9.043 1.00 93.88 85 VAL A N 1
ATOM 646 C CA . VAL A 1 85 ? -8.186 -4.918 9.125 1.00 93.88 85 VAL A CA 1
ATOM 647 C C . VAL A 1 85 ? -8.254 -5.966 8.020 1.00 93.88 85 VAL A C 1
ATOM 649 O O . VAL A 1 85 ? -7.292 -6.131 7.281 1.00 93.88 85 VAL A O 1
ATOM 652 N N . ARG A 1 86 ? -9.424 -6.579 7.803 1.00 93.12 86 ARG A N 1
ATOM 653 C CA . ARG A 1 86 ? -9.629 -7.531 6.696 1.00 93.12 86 ARG A CA 1
ATOM 654 C C . ARG A 1 86 ? -9.391 -6.909 5.323 1.00 93.12 86 ARG A C 1
ATOM 656 O O . ARG A 1 86 ? -8.799 -7.528 4.446 1.00 93.12 86 ARG A O 1
ATOM 663 N N . ILE A 1 87 ? -9.835 -5.669 5.128 1.00 94.25 87 ILE A N 1
ATOM 664 C CA . ILE A 1 87 ? -9.590 -4.940 3.876 1.00 94.25 87 ILE A CA 1
ATOM 665 C C . ILE A 1 87 ? -8.088 -4.668 3.688 1.00 94.25 87 ILE A C 1
ATOM 667 O O . ILE A 1 87 ? -7.591 -4.755 2.565 1.00 94.25 87 ILE A O 1
ATOM 671 N N . LEU A 1 88 ? -7.359 -4.380 4.770 1.00 94.56 88 LEU A N 1
ATOM 672 C CA . LEU A 1 88 ? -5.905 -4.216 4.738 1.00 94.56 88 LEU A CA 1
ATOM 673 C C . LEU A 1 88 ? -5.175 -5.532 4.452 1.00 94.56 88 LEU A C 1
ATOM 675 O O . LEU A 1 88 ? -4.215 -5.521 3.689 1.00 94.56 88 LEU A O 1
ATOM 679 N N . GLU A 1 89 ? -5.644 -6.662 4.981 1.00 94.81 89 GLU A N 1
ATOM 680 C CA . GLU A 1 89 ? -5.114 -7.994 4.653 1.00 94.81 89 GLU A CA 1
ATOM 681 C C . GLU A 1 89 ? -5.276 -8.311 3.159 1.00 94.81 89 GLU A C 1
ATOM 683 O O . GLU A 1 89 ? -4.315 -8.712 2.500 1.00 94.81 89 GLU A O 1
ATOM 688 N N . GLU A 1 90 ? -6.463 -8.060 2.594 1.00 95.06 90 GLU A N 1
ATOM 689 C CA . GLU A 1 90 ? -6.709 -8.211 1.154 1.00 95.06 90 GLU A CA 1
ATOM 690 C C . GLU A 1 90 ? -5.790 -7.305 0.318 1.00 95.06 90 GLU A C 1
ATOM 692 O O . GLU A 1 90 ? -5.298 -7.709 -0.737 1.00 95.06 90 GLU A O 1
ATOM 697 N N . TYR A 1 91 ? -5.530 -6.081 0.781 1.00 96.25 91 TYR A N 1
ATOM 698 C CA . TYR A 1 91 ? -4.590 -5.174 0.126 1.00 96.25 91 TYR A CA 1
ATOM 699 C C . TYR A 1 91 ? -3.135 -5.665 0.219 1.00 96.25 91 TYR A C 1
ATOM 701 O O . TYR A 1 91 ? -2.425 -5.640 -0.786 1.00 96.25 91 TYR A O 1
ATOM 709 N N . CYS A 1 92 ? -2.695 -6.174 1.372 1.00 96.50 92 CYS A N 1
ATOM 710 C CA . CYS A 1 92 ? -1.368 -6.773 1.540 1.00 96.50 92 CYS A CA 1
ATOM 711 C C . CYS A 1 92 ? -1.136 -7.952 0.585 1.00 96.50 92 CYS A C 1
ATOM 713 O O . CYS A 1 92 ? -0.033 -8.101 0.056 1.00 96.50 92 CYS A O 1
ATOM 715 N N . GLU A 1 93 ? -2.168 -8.762 0.344 1.00 95.75 93 GLU A N 1
ATOM 716 C CA . GLU A 1 93 ? -2.132 -9.850 -0.634 1.00 95.75 93 GLU A CA 1
ATOM 717 C C . GLU A 1 93 ? -1.987 -9.313 -2.069 1.00 95.75 93 GLU A C 1
ATOM 719 O O . GLU A 1 93 ? -1.150 -9.798 -2.830 1.00 95.75 93 GLU A O 1
ATOM 724 N N . LEU A 1 94 ? -2.729 -8.262 -2.443 1.00 95.56 94 LEU A N 1
ATOM 725 C CA . LEU A 1 94 ? -2.584 -7.619 -3.759 1.00 95.56 94 LEU A CA 1
ATOM 726 C C . LEU A 1 94 ? -1.164 -7.083 -3.989 1.00 95.56 94 LEU A C 1
ATOM 728 O O . LEU A 1 94 ? -0.602 -7.267 -5.072 1.00 95.56 94 LEU A O 1
ATOM 732 N N . VAL A 1 95 ? -0.574 -6.453 -2.971 1.00 96.12 95 VAL A N 1
ATOM 733 C CA . VAL A 1 95 ? 0.806 -5.948 -3.009 1.00 96.12 95 VAL A CA 1
ATOM 734 C C . VAL A 1 95 ? 1.802 -7.096 -3.196 1.00 96.12 95 VAL A C 1
ATOM 736 O O . VAL A 1 95 ? 2.676 -7.016 -4.062 1.00 96.12 95 VAL A O 1
ATOM 739 N N . TYR A 1 96 ? 1.637 -8.199 -2.461 1.00 95.50 96 TYR A N 1
ATOM 740 C CA . TYR A 1 96 ? 2.488 -9.382 -2.604 1.00 95.50 96 TYR A CA 1
ATOM 741 C C . TYR A 1 96 ? 2.378 -10.029 -3.992 1.00 95.50 96 TYR A C 1
ATOM 743 O O . TYR A 1 96 ? 3.386 -10.423 -4.588 1.00 95.50 96 TYR A O 1
ATOM 751 N N . GLN A 1 97 ? 1.169 -10.106 -4.550 1.00 94.00 97 GLN A N 1
ATOM 752 C CA . GLN A 1 97 ? 0.963 -10.616 -5.904 1.00 94.00 97 GLN A CA 1
ATOM 753 C C . GLN A 1 97 ? 1.634 -9.727 -6.953 1.00 94.00 97 GLN A C 1
ATOM 755 O O . GLN A 1 97 ? 2.226 -10.252 -7.898 1.00 94.00 97 GLN A O 1
ATOM 760 N N . ALA A 1 98 ? 1.575 -8.401 -6.798 1.00 93.31 98 ALA A N 1
ATOM 761 C CA . ALA A 1 98 ? 2.287 -7.473 -7.671 1.00 93.31 98 ALA A CA 1
ATOM 762 C C . ALA A 1 98 ? 3.805 -7.685 -7.579 1.00 93.31 98 ALA A C 1
ATOM 764 O O . ALA A 1 98 ? 4.449 -7.893 -8.607 1.00 93.31 98 ALA A O 1
ATOM 765 N N . TYR A 1 99 ? 4.353 -7.743 -6.362 1.00 94.75 99 TYR A N 1
ATOM 766 C CA . TYR A 1 99 ? 5.772 -8.014 -6.121 1.00 94.75 99 TYR A CA 1
ATOM 767 C C . TYR A 1 99 ? 6.220 -9.318 -6.788 1.00 94.75 99 TYR A C 1
ATOM 769 O O . TYR A 1 99 ? 7.195 -9.344 -7.535 1.00 94.75 99 TYR A O 1
ATOM 777 N N . SER A 1 100 ? 5.465 -10.398 -6.578 1.00 92.62 100 SER A N 1
ATOM 778 C CA . SER A 1 100 ? 5.787 -11.724 -7.114 1.00 92.62 100 SER A CA 1
ATOM 779 C C . SER A 1 100 ? 5.769 -11.748 -8.643 1.00 92.62 100 SER A C 1
ATOM 781 O O . SER A 1 100 ? 6.669 -12.309 -9.264 1.00 92.62 100 SER A O 1
ATOM 783 N N . ARG A 1 101 ? 4.794 -11.079 -9.278 1.00 90.94 101 ARG A N 1
ATOM 784 C CA . ARG A 1 101 ? 4.734 -10.963 -10.747 1.00 90.94 101 ARG A CA 1
ATOM 785 C C . ARG A 1 101 ? 5.963 -10.257 -11.319 1.00 90.94 101 ARG A C 1
ATOM 787 O O . ARG A 1 101 ? 6.460 -10.693 -12.357 1.00 90.94 101 ARG A O 1
ATOM 794 N N . LEU A 1 102 ? 6.443 -9.210 -10.644 1.00 90.06 102 LEU A N 1
ATOM 795 C CA . LEU A 1 102 ? 7.661 -8.497 -11.032 1.00 90.06 102 LEU A CA 1
ATOM 796 C C . LEU A 1 102 ? 8.908 -9.376 -10.856 1.00 90.06 102 LEU A C 1
ATOM 798 O O . LEU A 1 102 ? 9.732 -9.448 -11.765 1.00 90.06 102 LEU A O 1
ATOM 802 N N . SER A 1 103 ? 9.013 -10.104 -9.739 1.00 89.25 103 SER A N 1
ATOM 803 C CA . SER A 1 103 ? 10.126 -11.026 -9.456 1.00 89.25 103 SER A CA 1
ATOM 804 C C . SER A 1 103 ? 10.254 -12.147 -10.485 1.00 89.25 103 SER A C 1
ATOM 806 O O . SER A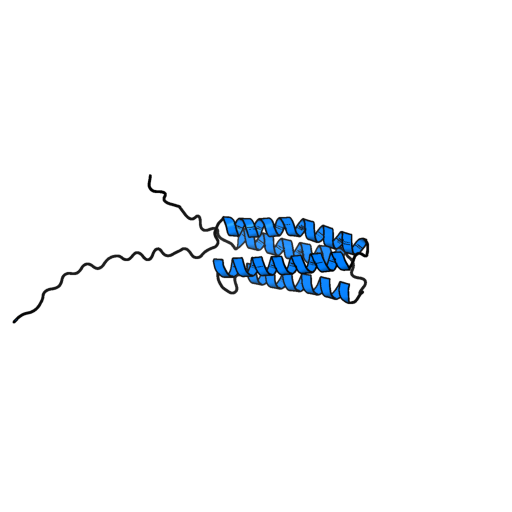 1 103 ? 11.356 -12.570 -10.824 1.00 89.25 103 SER A O 1
ATOM 808 N N . GLU A 1 104 ? 9.127 -12.637 -10.994 1.00 88.88 104 GLU A N 1
ATOM 809 C CA . GLU A 1 104 ? 9.093 -13.709 -11.989 1.00 88.88 104 GLU A CA 1
ATOM 810 C C . GLU A 1 104 ? 9.361 -13.222 -13.422 1.00 88.88 104 GLU A C 1
ATOM 812 O O . GLU A 1 104 ? 9.337 -14.025 -14.357 1.00 88.88 104 GLU A O 1
ATOM 817 N N . GLY A 1 105 ? 9.586 -11.918 -13.625 1.00 79.88 105 GLY A N 1
ATOM 818 C CA . GLY A 1 105 ? 9.809 -11.340 -14.950 1.00 79.88 105 GLY A CA 1
ATOM 819 C C . GLY A 1 105 ? 8.617 -11.520 -15.892 1.00 79.88 105 GLY A C 1
ATOM 820 O O . GLY A 1 105 ? 8.772 -11.456 -17.114 1.00 79.88 105 GLY A O 1
ATOM 821 N N . ARG A 1 106 ? 7.417 -11.770 -15.347 1.00 75.0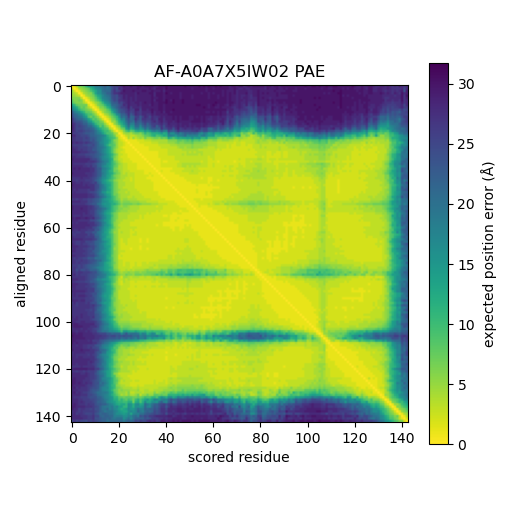0 106 ARG A N 1
ATOM 822 C CA . ARG A 1 106 ? 6.196 -11.777 -16.154 1.00 75.00 106 ARG A CA 1
ATOM 823 C C . ARG A 1 106 ? 6.021 -10.365 -16.698 1.00 75.00 106 ARG A C 1
ATOM 825 O O . ARG A 1 106 ? 6.222 -9.405 -15.958 1.00 75.00 106 ARG A O 1
ATOM 832 N N . MET A 1 107 ? 5.634 -10.236 -17.970 1.00 62.38 107 MET A N 1
ATOM 833 C CA . MET A 1 107 ? 5.218 -8.948 -18.530 1.00 62.38 107 MET A CA 1
ATOM 834 C C . MET A 1 107 ? 3.957 -8.491 -17.793 1.00 62.38 107 MET A C 1
ATOM 836 O O . MET A 1 107 ? 2.838 -8.783 -18.204 1.00 62.38 107 MET A O 1
ATOM 840 N N . ALA A 1 108 ? 4.147 -7.867 -16.639 1.00 65.81 108 ALA A N 1
ATOM 841 C CA . ALA A 1 108 ? 3.084 -7.283 -15.863 1.00 65.81 108 ALA A CA 1
ATOM 842 C C . ALA A 1 108 ? 2.792 -5.917 -16.474 1.00 65.81 108 ALA A C 1
ATOM 844 O O . ALA A 1 108 ? 3.676 -5.064 -16.556 1.00 65.81 108 ALA A O 1
ATOM 845 N N . ASP A 1 109 ? 1.559 -5.718 -16.929 1.00 83.56 109 ASP A N 1
ATOM 846 C CA . ASP A 1 109 ? 1.120 -4.404 -17.370 1.00 83.56 109 ASP A CA 1
ATOM 847 C C . ASP A 1 109 ? 1.115 -3.473 -16.145 1.00 83.56 109 ASP A C 1
ATOM 849 O O . ASP A 1 109 ? 0.365 -3.676 -15.183 1.00 83.56 109 ASP A O 1
ATOM 853 N N . ALA A 1 110 ? 1.985 -2.460 -16.163 1.00 87.50 110 ALA A N 1
ATOM 854 C CA . ALA A 1 110 ? 2.091 -1.465 -15.100 1.00 87.50 110 ALA A CA 1
ATOM 855 C C . ALA A 1 110 ? 0.733 -0.798 -14.810 1.00 87.50 110 ALA A C 1
ATOM 857 O O . ALA A 1 110 ? 0.422 -0.481 -13.660 1.00 87.50 110 ALA A O 1
ATOM 858 N N . SER A 1 111 ? -0.112 -0.641 -15.836 1.00 89.06 111 SER A N 1
ATOM 859 C CA . SER A 1 111 ? -1.469 -0.113 -15.706 1.00 89.06 111 SER A CA 1
ATOM 860 C C . SER A 1 111 ? -2.386 -1.063 -14.937 1.00 89.06 111 SER A C 1
ATOM 862 O O . SER A 1 111 ? -3.221 -0.605 -14.157 1.00 89.06 111 SER A O 1
ATOM 864 N N . GLU A 1 112 ? -2.253 -2.376 -15.133 1.00 90.31 112 GLU A N 1
ATOM 865 C CA . GLU A 1 112 ? -3.040 -3.368 -14.395 1.00 90.31 112 GLU A CA 1
ATOM 866 C C . GLU A 1 112 ? -2.661 -3.401 -12.915 1.00 90.31 112 GLU A C 1
ATOM 868 O O . GLU A 1 112 ? -3.556 -3.384 -12.066 1.00 90.31 112 GLU A O 1
ATOM 873 N N . ILE A 1 113 ? -1.358 -3.391 -12.601 1.00 90.31 113 ILE A N 1
ATOM 874 C CA . ILE A 1 113 ? -0.870 -3.323 -11.214 1.00 90.31 113 ILE A CA 1
ATOM 875 C C . ILE A 1 113 ? -1.388 -2.050 -10.543 1.00 90.31 113 ILE A C 1
ATOM 877 O O . ILE A 1 113 ? -2.007 -2.128 -9.482 1.00 90.31 113 ILE A O 1
ATOM 881 N N . TYR A 1 114 ? -1.223 -0.896 -11.192 1.00 92.94 114 TYR A N 1
ATOM 882 C CA . TYR A 1 114 ? -1.711 0.383 -10.679 1.00 92.94 114 TYR A CA 1
ATOM 883 C C . TYR A 1 114 ? -3.219 0.356 -10.387 1.00 92.94 114 TYR A C 1
ATOM 885 O O . TYR A 1 114 ? -3.651 0.700 -9.289 1.00 92.94 114 TYR A O 1
ATOM 893 N N . LYS A 1 115 ? -4.040 -0.125 -11.331 1.00 93.38 115 LYS A N 1
ATOM 894 C CA . LYS A 1 115 ? -5.500 -0.215 -11.149 1.00 93.38 115 LYS A CA 1
ATOM 895 C C . LYS A 1 115 ? -5.889 -1.140 -9.996 1.00 93.38 115 LYS A C 1
ATOM 897 O O . LYS A 1 115 ? -6.842 -0.842 -9.274 1.00 93.38 115 LYS A O 1
ATOM 902 N N . ALA A 1 116 ? -5.191 -2.264 -9.836 1.00 92.62 116 ALA A N 1
ATOM 903 C CA . ALA A 1 116 ? -5.450 -3.203 -8.750 1.00 92.62 116 ALA A CA 1
ATOM 904 C C . ALA A 1 116 ? -5.137 -2.578 -7.381 1.00 92.62 116 ALA A C 1
ATOM 906 O O . ALA A 1 116 ? -5.973 -2.647 -6.476 1.00 92.62 116 ALA A O 1
ATOM 907 N N . LEU A 1 117 ? -3.983 -1.917 -7.259 1.00 93.38 117 LEU A N 1
ATOM 908 C CA . LEU A 1 117 ? -3.559 -1.233 -6.037 1.00 93.38 117 LEU A CA 1
ATOM 909 C C . LEU A 1 117 ? -4.492 -0.063 -5.686 1.00 93.38 117 LEU A C 1
ATOM 911 O O . LEU A 1 117 ? -4.989 -0.006 -4.560 1.00 93.38 117 LEU A O 1
ATOM 915 N N . GLN A 1 118 ? -4.853 0.773 -6.665 1.00 93.19 118 GLN A N 1
ATOM 916 C CA . GLN A 1 118 ? -5.771 1.903 -6.475 1.00 93.19 118 GLN A CA 1
ATOM 917 C C . GLN A 1 118 ? -7.164 1.449 -6.014 1.00 93.19 118 GLN A C 1
ATOM 919 O O . GLN A 1 118 ? -7.806 2.081 -5.169 1.00 93.19 118 GLN A O 1
ATOM 924 N N . LYS A 1 119 ? -7.651 0.316 -6.540 1.00 93.75 119 LYS A N 1
ATOM 925 C CA . LYS A 1 119 ? -8.920 -0.278 -6.100 1.00 93.75 119 LYS A CA 1
ATOM 926 C C . LYS A 1 119 ? -8.848 -0.747 -4.645 1.00 93.75 119 LYS A C 1
ATOM 928 O O . LYS A 1 119 ? -9.815 -0.558 -3.907 1.00 93.75 119 LYS A O 1
ATOM 933 N N . GLY A 1 120 ? -7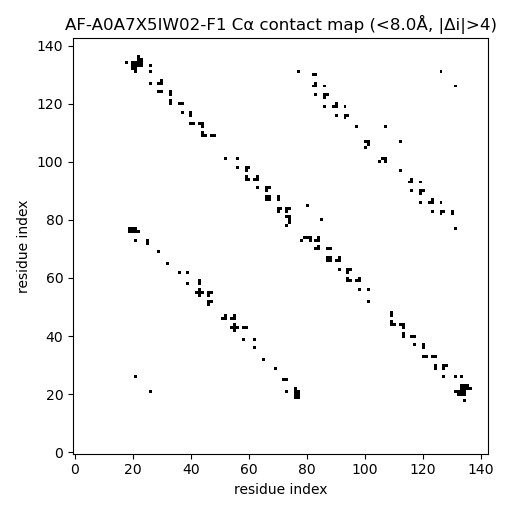.733 -1.354 -4.235 1.00 92.56 120 GLY A N 1
ATOM 934 C CA . GLY A 1 120 ? -7.496 -1.719 -2.837 1.00 92.56 120 GLY A CA 1
ATOM 935 C C . GLY A 1 120 ? -7.479 -0.488 -1.931 1.00 92.56 120 GLY A C 1
ATOM 936 O O . GLY A 1 120 ? -8.201 -0.446 -0.936 1.00 92.56 120 GLY A O 1
ATOM 937 N N . LEU A 1 121 ? -6.763 0.556 -2.345 1.00 92.25 121 LEU A N 1
ATOM 938 C CA . LEU A 1 121 ? -6.655 1.819 -1.621 1.00 92.25 121 LEU A CA 1
ATOM 939 C C . LEU A 1 121 ? -8.003 2.516 -1.420 1.00 92.25 121 LEU A C 1
ATOM 941 O O . LEU A 1 121 ? -8.337 2.931 -0.314 1.00 92.25 121 LEU A O 1
ATOM 945 N N . THR A 1 122 ? -8.827 2.555 -2.468 1.00 92.69 122 THR A N 1
ATOM 946 C CA . THR A 1 122 ? -10.184 3.118 -2.401 1.00 92.69 122 THR A CA 1
ATOM 947 C C . THR A 1 122 ? -11.040 2.387 -1.360 1.00 92.69 122 THR A C 1
ATOM 949 O O . THR A 1 122 ? -11.811 3.010 -0.631 1.00 92.69 122 THR A O 1
ATOM 952 N N . ARG A 1 123 ? -10.909 1.056 -1.252 1.00 93.31 123 ARG A N 1
ATOM 953 C CA . ARG A 1 123 ? -11.636 0.269 -0.241 1.00 93.31 123 ARG A CA 1
ATOM 954 C C . ARG A 1 123 ? -11.148 0.571 1.173 1.00 93.31 123 ARG A C 1
ATOM 956 O O . ARG A 1 123 ? -11.985 0.670 2.067 1.00 93.31 123 ARG A O 1
ATOM 963 N N . ILE A 1 124 ? -9.838 0.747 1.361 1.00 91.56 124 ILE A N 1
ATOM 964 C CA . ILE A 1 124 ? -9.256 1.150 2.649 1.00 91.56 124 ILE A CA 1
ATOM 965 C C . ILE A 1 124 ? -9.805 2.519 3.055 1.00 91.56 124 ILE A C 1
ATOM 967 O O . ILE A 1 124 ? -10.394 2.629 4.126 1.00 91.56 124 ILE A O 1
ATOM 971 N N . GLY A 1 125 ? -9.697 3.529 2.185 1.00 88.94 125 GLY A N 1
ATOM 972 C CA . GLY A 1 125 ? -10.171 4.886 2.475 1.00 88.94 125 GLY A CA 1
ATOM 973 C C . GLY A 1 125 ? -11.666 4.938 2.805 1.00 88.94 125 GLY A C 1
ATOM 974 O O . GLY A 1 125 ? -12.065 5.550 3.795 1.00 88.94 125 GLY A O 1
ATOM 975 N N . ASN A 1 126 ? -12.497 4.216 2.044 1.00 90.94 126 ASN A N 1
ATOM 976 C CA . ASN A 1 126 ? -13.932 4.125 2.325 1.00 90.94 126 ASN A CA 1
ATOM 977 C C . ASN A 1 126 ? -14.214 3.490 3.692 1.00 90.94 126 ASN A C 1
ATOM 979 O O . ASN A 1 126 ? -15.030 4.009 4.450 1.00 90.94 126 ASN A O 1
ATOM 983 N N . SER A 1 127 ? -13.526 2.397 4.030 1.00 89.62 127 SER A N 1
ATOM 984 C CA . SER A 1 127 ? -13.718 1.724 5.316 1.00 89.62 127 SER A CA 1
ATOM 985 C C . SER A 1 127 ? -13.236 2.578 6.491 1.00 89.62 127 SER A C 1
ATOM 987 O O . SER A 1 127 ? -13.947 2.721 7.481 1.00 89.62 127 SER A O 1
ATOM 989 N N . VAL A 1 128 ? -12.085 3.244 6.362 1.00 87.44 128 VAL A N 1
ATOM 990 C CA . VAL A 1 128 ? -11.581 4.188 7.374 1.00 87.44 128 VAL A CA 1
ATOM 991 C C . VAL A 1 128 ? -12.576 5.330 7.615 1.00 87.44 128 VAL A C 1
ATOM 993 O O . VAL A 1 128 ? -12.847 5.696 8.760 1.00 87.44 128 VAL A O 1
ATOM 996 N N . GLY A 1 129 ? -13.171 5.872 6.551 1.00 84.75 129 GLY A N 1
ATOM 997 C CA . GLY A 1 129 ? -14.157 6.944 6.657 1.00 84.75 129 GLY A CA 1
ATOM 998 C C . GLY A 1 129 ? -15.484 6.497 7.279 1.00 84.75 129 GLY A C 1
ATOM 999 O O . GLY A 1 129 ? -16.025 7.205 8.135 1.00 84.75 129 GLY A O 1
ATOM 1000 N N . GLN A 1 130 ? -16.009 5.342 6.854 1.00 84.75 130 GLN A N 1
ATOM 1001 C CA . GLN A 1 130 ? -17.367 4.886 7.175 1.00 84.75 130 GLN A CA 1
ATOM 1002 C C . GLN A 1 130 ? -17.456 3.991 8.416 1.00 84.75 130 GLN A C 1
ATOM 1004 O O . GLN A 1 130 ? -18.412 4.120 9.185 1.00 84.75 130 GLN A O 1
ATOM 1009 N N . ASP A 1 131 ? -16.492 3.093 8.613 1.00 83.06 131 ASP A N 1
ATOM 1010 C CA . ASP A 1 131 ? -16.562 2.055 9.644 1.00 83.06 131 ASP A CA 1
ATOM 1011 C C . ASP A 1 131 ? -15.936 2.516 10.969 1.00 83.06 131 ASP A C 1
ATOM 1013 O O . ASP A 1 131 ? -16.428 2.158 12.041 1.00 83.06 131 ASP A O 1
ATOM 1017 N N . ILE A 1 132 ? -14.895 3.358 10.920 1.00 81.06 132 ILE A N 1
ATOM 1018 C CA . ILE A 1 132 ? -14.181 3.839 12.113 1.00 81.06 132 ILE A CA 1
ATOM 1019 C C . ILE A 1 132 ? -14.896 5.060 12.709 1.00 81.06 132 ILE A C 1
ATOM 1021 O O . ILE A 1 132 ? -14.854 6.179 12.173 1.00 81.06 132 ILE A O 1
ATOM 1025 N N . LYS A 1 133 ? -15.531 4.858 13.870 1.00 73.50 133 LYS A N 1
ATOM 1026 C CA . LYS A 1 133 ? -16.197 5.918 14.640 1.00 73.50 133 LYS A CA 1
ATOM 1027 C C . LYS A 1 133 ? -15.211 6.567 15.606 1.00 73.50 133 LYS A C 1
ATOM 1029 O O . LYS A 1 133 ? -14.792 5.951 16.575 1.00 73.50 133 LYS A O 1
ATOM 1034 N N . THR A 1 134 ? -14.895 7.840 15.386 1.00 65.19 134 THR A N 1
ATOM 1035 C CA . THR A 1 134 ? -13.996 8.584 16.275 1.00 65.19 134 THR A CA 1
ATOM 1036 C C . THR A 1 134 ? -14.627 8.798 17.647 1.00 65.19 134 THR A C 1
ATOM 1038 O O . THR A 1 134 ? -15.669 9.448 17.769 1.00 65.19 134 THR A O 1
ATOM 1041 N N . THR A 1 135 ? -13.964 8.318 18.695 1.00 57.91 135 THR A N 1
ATOM 1042 C CA . THR A 1 135 ? -14.263 8.715 20.070 1.00 57.91 135 THR A CA 1
ATOM 1043 C C . THR A 1 135 ? -13.619 10.081 20.328 1.00 57.91 135 THR A C 1
ATOM 1045 O O . THR A 1 135 ? -12.400 10.234 20.387 1.00 57.91 135 THR A O 1
ATOM 1048 N N . LEU A 1 136 ? -14.441 11.128 20.433 1.00 52.72 136 LEU A N 1
ATOM 1049 C CA . LEU A 1 136 ? -13.991 12.430 20.931 1.00 52.72 136 LEU A CA 1
ATOM 1050 C C . LEU A 1 136 ? -13.689 12.283 22.429 1.00 52.72 136 LEU A C 1
ATOM 1052 O O . LEU A 1 136 ? -14.606 12.261 23.252 1.00 52.72 136 LEU A O 1
ATOM 1056 N N . GLU A 1 137 ? -12.411 12.163 22.794 1.00 50.78 137 GLU A N 1
ATOM 1057 C CA . GLU A 1 137 ? -11.988 12.278 24.190 1.00 50.78 137 GLU A CA 1
ATOM 1058 C C . GLU A 1 137 ? -12.224 13.723 24.653 1.00 50.78 137 GLU A C 1
ATOM 1060 O O . GLU A 1 137 ? -11.476 14.643 24.325 1.00 50.78 137 GLU A O 1
ATOM 1065 N N . VAL A 1 138 ? -13.294 13.941 25.421 1.00 50.94 138 VAL A N 1
ATOM 1066 C CA . VAL A 1 138 ? -13.496 15.198 26.147 1.00 50.94 138 VAL A CA 1
ATOM 1067 C C . VAL A 1 138 ? -12.449 15.258 27.263 1.00 50.94 138 VAL A C 1
ATOM 1069 O O . VAL A 1 138 ? -12.641 14.699 28.344 1.00 50.94 138 VAL A O 1
ATOM 1072 N N . VAL A 1 139 ? -11.319 15.914 26.998 1.00 51.38 139 VAL A N 1
ATOM 1073 C CA . VAL A 1 139 ? -10.304 16.216 28.015 1.00 51.38 139 VAL A CA 1
ATOM 1074 C C . VAL A 1 139 ? -10.860 17.309 28.926 1.00 51.38 139 VAL A C 1
ATOM 1076 O O . VAL A 1 139 ? -10.946 18.474 28.546 1.00 51.38 139 VAL A O 1
ATOM 1079 N N . PHE A 1 140 ? -11.261 16.939 30.140 1.00 51.03 140 PHE A N 1
ATOM 1080 C CA . PHE A 1 140 ? -11.607 17.908 31.176 1.00 51.03 140 PHE A CA 1
ATOM 1081 C C . PHE A 1 140 ? -10.302 18.419 31.809 1.00 51.03 140 PHE A C 1
ATOM 1083 O O . PHE A 1 140 ? -9.705 17.729 32.634 1.00 51.03 140 PHE A O 1
ATOM 1090 N N . LEU A 1 141 ? -9.828 19.597 31.393 1.00 43.81 141 LEU A N 1
ATOM 1091 C CA . LEU A 1 141 ? -8.724 20.301 32.056 1.00 43.81 141 LEU A CA 1
ATOM 1092 C C . LEU A 1 141 ? -9.282 21.051 33.282 1.00 43.81 141 LEU A C 1
ATOM 1094 O O . LEU A 1 141 ? -10.176 21.881 33.103 1.00 43.81 141 LEU A O 1
ATOM 1098 N N . PRO A 1 142 ? -8.813 20.789 34.517 1.00 60.00 142 PRO A N 1
ATOM 1099 C CA . PRO A 1 142 ? -9.128 21.655 35.645 1.00 60.00 142 PRO A CA 1
ATOM 1100 C C . PRO A 1 142 ? -8.295 22.941 35.531 1.00 60.00 142 PRO A C 1
ATOM 1102 O O . PRO A 1 142 ? -7.074 22.870 35.381 1.00 60.00 142 PRO A O 1
ATOM 1105 N N . TYR A 1 143 ? -8.977 24.088 35.559 1.00 54.88 143 TYR A N 1
ATOM 1106 C CA . TYR A 1 143 ? -8.365 25.415 35.687 1.00 54.88 143 TYR A CA 1
ATOM 1107 C C . TYR A 1 143 ? -7.792 25.632 37.089 1.00 54.88 143 TYR A C 1
ATOM 1109 O O . TYR A 1 143 ? -8.422 25.144 38.058 1.00 54.88 143 TYR A O 1
#

Nearest PDB structures (foldseek):
  8tf5-assembly1_A  TM=6.464E-01  e=5.978E-01  Homo sapiens
  8iwh-assembly1_q  TM=6.312E-01  e=1.413E+00  Thalassiosira pseudonana
  6gow-assembly1_E  TM=5.261E-01  e=1.097E+00  Bacillus subtilis
  4u7i-assembly1_A  TM=4.316E-01  e=1.819E+00  Homo sapiens
  7zk4-assembly1_A  TM=3.788E-01  e=1.413E+00  Mus musculus

pLDDT: mean 81.2, std 19.08, range [35.84, 96.69]

Solvent-accessible surface area (backbone atoms only — not comparable to full-atom values): 8289 Å² total; per-residue (Å²): 136,85,83,87,86,89,83,88,81,80,82,76,88,74,71,77,74,72,74,80,37,37,42,58,69,58,50,48,53,56,52,51,48,43,60,53,48,55,57,50,43,53,50,32,28,52,24,46,74,71,66,38,53,69,60,24,42,51,51,39,52,51,51,37,53,50,40,53,53,50,28,56,53,47,31,75,31,70,33,85,85,37,71,56,37,56,49,34,52,56,37,42,49,54,40,49,52,50,42,50,40,59,74,69,66,48,93,67,56,39,67,57,51,36,53,55,51,51,53,39,45,52,52,44,47,50,33,54,67,72,70,56,63,66,45,80,79,80,78,82,76,87,130

Secondary structure (DSSP, 8-state):
--------------------S-BHHHHHHHHHHHHHHHHHHHHHHHHHHTT-HHHHHHHHHHHHHHHHHHHHHHHHHH-TT-HHHHHHHHHHHHHHHHHHHHHTT----HHHHHHHHHHHHHHHHHHHHHT---B--------

Sequence (143 aa):
MGQSKKSGKRGSILLKKEWAGMRAEQKKQAEEFAELMEAVHDEIRKAIEQGDIMSAQTLLEDCQKGAIALGNMIEKAEGEGFITVRILEEYCELVYQAYSRLSEGRMADASEIYKALQKGLTRIGNSVGQDIKTTLEVVFLPY

Mean predicted aligned error: 10.33 Å

Foldseek 3Di:
DDDDDDDDDDDDPPPPPPPQADAPVLLVLLLVLLVVVLVLLVVLLVCVVVVVLVSNLVSLVVNLVSLVVNLVNRCNRVHPPQPLNVLSVVLSVLSVVVNVCSVVVPPDNSVVSSVSNNVSSVVNNVCSVPVGDHDDP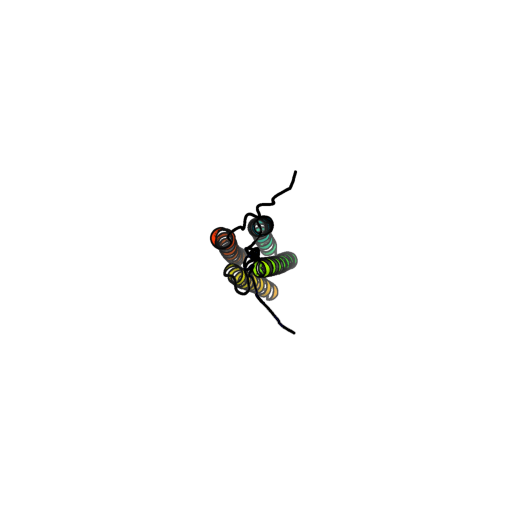PDDDDD